Protein AF-A0A953T974-F1 (afdb_monomer)

Secondary structure (DSSP, 8-state):
-EEEEEEESS--HHHHHHHHHHHTTSS-EEEEEEEESS--HHHHHHHHS--TT-EE-

Structure (mmCIF, N/CA/C/O backbone):
data_AF-A0A953T974-F1
#
_entry.id   AF-A0A953T974-F1
#
loop_
_atom_site.group_PDB
_atom_site.id
_atom_site.type_symbol
_atom_site.label_atom_id
_atom_site.label_alt_id
_atom_site.label_comp_id
_atom_site.label_asym_id
_atom_site.label_entity_id
_atom_site.label_seq_id
_atom_site.pdbx_PDB_ins_code
_atom_site.Cartn_x
_atom_site.Cartn_y
_atom_site.Cartn_z
_atom_site.occupancy
_atom_site.B_iso_or_equiv
_atom_site.auth_seq_id
_atom_site.auth_comp_id
_atom_site.auth_asym_id
_atom_site.auth_atom_id
_atom_site.pdbx_PDB_model_num
ATOM 1 N N . MET A 1 1 ? -16.503 1.210 5.581 1.00 79.25 1 MET A N 1
ATOM 2 C CA . MET A 1 1 ? -15.075 0.873 5.398 1.00 79.25 1 MET A CA 1
ATOM 3 C C . MET A 1 1 ? -14.834 0.719 3.909 1.00 79.25 1 MET A C 1
ATOM 5 O O . MET A 1 1 ? -15.601 -0.008 3.287 1.00 79.25 1 MET A O 1
ATOM 9 N N . PHE A 1 2 ? -13.853 1.413 3.337 1.00 92.44 2 PHE A N 1
ATOM 10 C CA . PHE A 1 2 ? -13.559 1.301 1.906 1.00 92.44 2 PH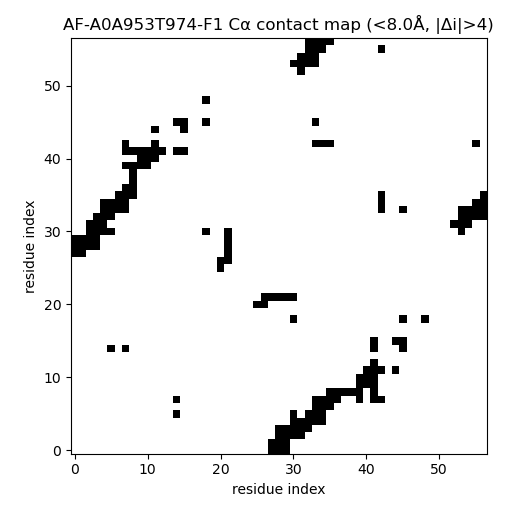E A CA 1
ATOM 11 C C . PHE A 1 2 ? -12.472 0.259 1.643 1.00 92.44 2 PHE A C 1
ATOM 13 O O . PHE A 1 2 ? -11.592 0.029 2.477 1.00 92.44 2 PHE A O 1
ATOM 20 N N . ASN A 1 3 ? -12.545 -0.351 0.464 1.00 95.25 3 ASN A N 1
ATOM 21 C CA . ASN A 1 3 ? -11.531 -1.263 -0.042 1.00 95.25 3 ASN A CA 1
ATOM 22 C C . ASN A 1 3 ? -10.626 -0.507 -1.016 1.00 95.25 3 ASN A C 1
ATOM 24 O O . ASN A 1 3 ? -11.114 0.161 -1.926 1.00 95.25 3 ASN A O 1
ATOM 28 N N . ILE A 1 4 ? -9.316 -0.623 -0.821 1.00 95.25 4 ILE A N 1
ATOM 29 C CA . ILE A 1 4 ? -8.292 0.039 -1.626 1.00 95.25 4 ILE A CA 1
ATOM 30 C C . ILE A 1 4 ? -7.604 -1.009 -2.501 1.00 95.25 4 ILE A C 1
ATOM 32 O O . ILE A 1 4 ? -7.120 -2.032 -2.005 1.00 95.25 4 ILE A O 1
ATOM 36 N N . ALA A 1 5 ? -7.530 -0.718 -3.798 1.00 96.06 5 ALA A N 1
ATOM 37 C CA . ALA A 1 5 ? -6.644 -1.391 -4.736 1.00 96.06 5 ALA A CA 1
ATOM 38 C C . ALA A 1 5 ? -5.487 -0.448 -5.089 1.00 96.06 5 ALA A C 1
ATOM 40 O O . ALA A 1 5 ? -5.717 0.723 -5.388 1.00 96.06 5 ALA A O 1
ATOM 41 N N . VAL A 1 6 ? -4.252 -0.946 -5.051 1.00 96.50 6 VAL A N 1
ATOM 42 C CA . VAL A 1 6 ? -3.056 -0.151 -5.362 1.00 96.50 6 VAL A CA 1
ATOM 43 C C . VAL A 1 6 ? 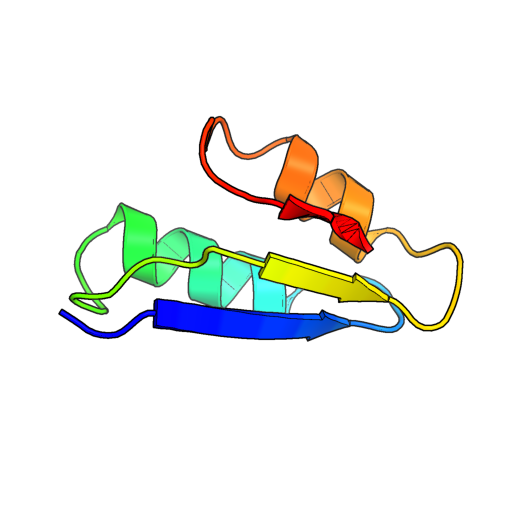-2.381 -0.706 -6.608 1.00 96.50 6 VAL A C 1
ATOM 45 O O . VAL A 1 6 ? -2.056 -1.889 -6.665 1.00 96.50 6 VAL A O 1
ATOM 48 N N . LEU A 1 7 ? -2.148 0.154 -7.598 1.00 97.62 7 LEU A N 1
ATOM 49 C CA . LEU A 1 7 ? -1.381 -0.174 -8.797 1.00 97.62 7 LEU A CA 1
ATOM 50 C C . LEU A 1 7 ? 0.056 0.325 -8.604 1.00 97.62 7 LEU A C 1
ATOM 52 O O . LEU A 1 7 ? 0.271 1.489 -8.260 1.00 97.62 7 LEU A O 1
ATOM 56 N N . VAL A 1 8 ? 1.041 -0.550 -8.789 1.00 97.12 8 VAL A N 1
ATOM 57 C CA . VAL A 1 8 ? 2.462 -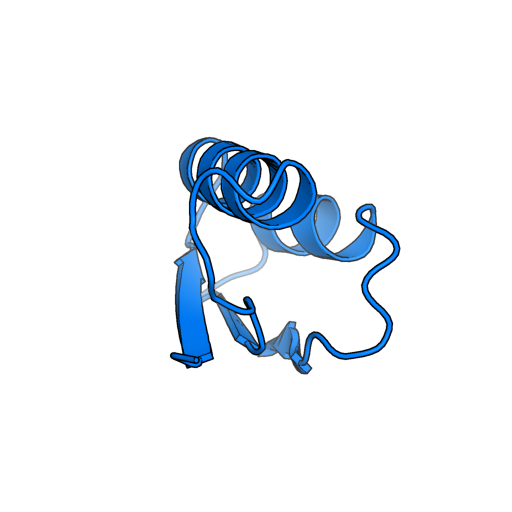0.253 -8.570 1.00 97.12 8 VAL A CA 1
ATOM 58 C C . VAL A 1 8 ? 3.308 -0.780 -9.721 1.00 97.12 8 VAL A C 1
ATOM 60 O O . VAL A 1 8 ? 3.092 -1.883 -10.183 1.00 97.12 8 VAL A O 1
ATOM 63 N N . SER A 1 9 ? 4.319 -0.021 -10.144 1.00 96.56 9 SER A N 1
ATOM 64 C CA . SER A 1 9 ? 5.197 -0.403 -11.268 1.00 96.56 9 SER A CA 1
ATOM 65 C C . SER A 1 9 ? 6.689 -0.370 -10.907 1.00 96.56 9 SER A C 1
ATOM 67 O O . SER A 1 9 ? 7.558 -0.428 -11.775 1.00 96.56 9 SER A O 1
ATOM 69 N N . GLY A 1 10 ? 7.043 -0.206 -9.630 1.00 96.50 10 GLY A N 1
ATOM 70 C CA . GLY A 1 10 ? 8.424 0.073 -9.215 1.00 96.50 10 GLY A CA 1
ATOM 71 C C . GLY A 1 10 ? 8.698 -0.227 -7.743 1.00 96.50 10 GLY A C 1
ATOM 72 O O . GLY A 1 10 ? 8.266 -1.251 -7.222 1.00 96.50 10 GLY A O 1
ATOM 73 N N . ASN A 1 11 ? 9.421 0.669 -7.063 1.00 97.06 11 ASN A N 1
ATOM 74 C CA . ASN A 1 11 ? 9.860 0.466 -5.674 1.00 97.06 11 ASN A CA 1
ATOM 75 C C . ASN A 1 11 ? 8.720 0.372 -4.649 1.00 97.06 11 ASN A C 1
ATOM 77 O O . ASN A 1 11 ? 8.903 -0.245 -3.601 1.00 97.06 11 ASN A O 1
ATOM 81 N N . GLY A 1 12 ? 7.565 0.983 -4.928 1.00 95.81 12 GLY A N 1
ATOM 82 C CA . GLY A 1 12 ? 6.390 0.901 -4.058 1.00 95.81 12 GLY A CA 1
ATOM 83 C C . GLY A 1 12 ? 6.522 1.640 -2.721 1.00 95.81 12 GLY A C 1
ATOM 84 O O . GLY A 1 12 ? 5.924 1.210 -1.743 1.00 95.81 12 GLY A O 1
ATOM 85 N N . THR A 1 13 ? 7.273 2.743 -2.650 1.00 97.06 13 THR A N 1
ATOM 86 C CA . THR A 1 13 ? 7.374 3.562 -1.422 1.00 97.06 13 THR A CA 1
ATOM 87 C C . THR A 1 13 ? 6.031 4.186 -1.027 1.00 97.06 13 THR A C 1
ATOM 89 O O . THR A 1 13 ? 5.671 4.169 0.144 1.00 97.06 13 THR A O 1
ATOM 92 N N . ASN A 1 14 ? 5.230 4.642 -1.997 1.00 96.50 14 ASN A N 1
ATOM 93 C CA . ASN A 1 14 ? 3.865 5.118 -1.732 1.00 96.50 14 ASN A CA 1
ATOM 94 C C . ASN A 1 14 ? 2.932 3.985 -1.282 1.00 96.50 14 ASN A C 1
ATOM 96 O O . ASN A 1 14 ? 2.111 4.177 -0.393 1.00 96.50 14 ASN A O 1
ATOM 100 N N . LEU A 1 15 ? 3.082 2.787 -1.856 1.00 96.00 15 LEU A N 1
ATOM 101 C CA . LEU A 1 15 ? 2.361 1.592 -1.410 1.00 96.00 15 LEU A CA 1
ATOM 102 C C . LEU A 1 15 ? 2.693 1.272 0.054 1.00 96.00 15 LEU A C 1
ATOM 104 O O . LEU A 1 15 ? 1.790 1.015 0.841 1.00 96.00 15 LEU A O 1
ATOM 108 N N . GLU A 1 16 ? 3.967 1.343 0.441 1.00 95.38 16 GLU A N 1
ATOM 109 C CA . GLU A 1 16 ? 4.388 1.170 1.833 1.00 95.38 16 GLU A CA 1
ATOM 110 C C . GLU A 1 16 ? 3.790 2.235 2.762 1.00 95.38 16 GLU A C 1
ATOM 112 O O . GLU A 1 16 ? 3.301 1.887 3.835 1.00 95.38 16 GLU A O 1
ATOM 117 N N .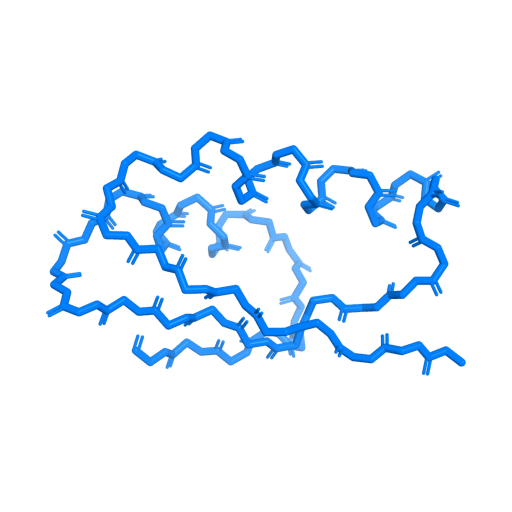 ALA A 1 17 ? 3.754 3.503 2.344 1.00 96.38 17 ALA A N 1
ATOM 118 C CA . ALA A 1 17 ? 3.116 4.568 3.116 1.00 96.38 17 ALA A CA 1
ATOM 119 C C . ALA A 1 17 ? 1.613 4.307 3.333 1.00 96.38 17 ALA A C 1
ATOM 121 O O . ALA A 1 17 ? 1.139 4.402 4.463 1.00 96.38 17 ALA A O 1
ATOM 122 N N . ILE A 1 18 ? 0.885 3.901 2.286 1.00 95.19 18 ILE A N 1
ATOM 123 C CA . ILE A 1 18 ? -0.546 3.560 2.373 1.00 95.19 18 ILE A CA 1
ATOM 124 C C . ILE A 1 18 ? -0.766 2.362 3.302 1.00 95.19 18 ILE A C 1
ATOM 126 O O . ILE A 1 18 ? -1.641 2.404 4.165 1.00 95.19 18 ILE A O 1
ATOM 130 N N . LEU A 1 19 ? 0.033 1.300 3.154 1.00 93.88 19 LEU A N 1
ATOM 131 C CA . LEU A 1 19 ? -0.055 0.114 4.010 1.00 93.88 19 LEU A CA 1
ATOM 132 C C . LEU A 1 19 ? 0.195 0.465 5.481 1.00 93.88 19 LEU A C 1
ATOM 134 O O . LEU A 1 19 ? -0.540 -0.005 6.344 1.00 93.88 19 LEU A O 1
ATOM 138 N N . ASN A 1 20 ? 1.190 1.312 5.760 1.00 94.38 20 ASN A N 1
ATOM 139 C CA . ASN A 1 20 ? 1.488 1.780 7.113 1.00 94.38 20 ASN A CA 1
ATOM 140 C C . ASN A 1 20 ? 0.348 2.627 7.694 1.00 94.38 20 ASN A C 1
ATOM 142 O O . ASN A 1 20 ? -0.002 2.448 8.855 1.00 94.38 20 ASN A O 1
ATOM 146 N N . ALA A 1 21 ? -0.236 3.531 6.907 1.00 95.19 21 ALA A N 1
ATOM 147 C CA . ALA A 1 21 ? -1.333 4.383 7.359 1.00 95.19 21 ALA A CA 1
ATOM 148 C C . ALA A 1 21 ? -2.610 3.571 7.653 1.00 95.19 21 ALA A C 1
ATOM 150 O O . ALA A 1 21 ? -3.314 3.846 8.620 1.00 95.19 21 ALA A O 1
ATOM 151 N N . VAL A 1 22 ? -2.880 2.524 6.864 1.00 93.25 22 VAL A N 1
ATOM 152 C CA . VAL A 1 22 ? -3.963 1.566 7.142 1.00 93.25 22 VAL A CA 1
ATOM 153 C C . VAL A 1 22 ? -3.674 0.740 8.401 1.00 93.25 22 VAL A C 1
ATOM 155 O O . VAL A 1 22 ? -4.558 0.569 9.232 1.00 93.25 22 VAL A O 1
ATOM 158 N N . GLU A 1 23 ? -2.444 0.252 8.579 1.00 91.44 23 GLU A N 1
ATOM 159 C CA . GLU A 1 23 ? -2.042 -0.527 9.764 1.00 91.44 23 GLU A CA 1
ATOM 160 C C . GLU A 1 23 ? -2.128 0.290 11.064 1.00 91.44 23 GLU A C 1
ATOM 162 O 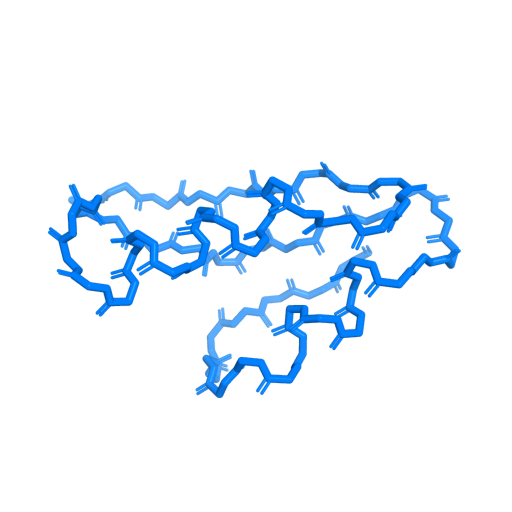O . GLU A 1 23 ? -2.471 -0.251 12.112 1.00 91.44 23 GLU A O 1
ATOM 167 N N . LYS A 1 24 ? -1.863 1.598 10.987 1.00 94.81 24 LYS A N 1
ATOM 168 C CA . LYS A 1 24 ? -1.980 2.545 12.106 1.00 94.81 24 LYS A CA 1
ATOM 169 C C . LYS A 1 24 ? -3.394 3.100 12.321 1.00 94.81 24 LYS A C 1
ATOM 171 O O . LYS A 1 24 ? -3.567 3.954 13.184 1.00 94.81 24 LYS A O 1
ATOM 176 N N . ASP A 1 25 ? -4.381 2.659 11.540 1.00 93.44 25 ASP A N 1
ATOM 177 C CA . ASP A 1 25 ? -5.757 3.186 11.532 1.00 93.44 25 ASP A CA 1
ATOM 178 C C . ASP A 1 25 ? -5.860 4.703 11.231 1.00 93.44 25 ASP A C 1
ATOM 180 O O . ASP A 1 25 ? -6.892 5.333 11.462 1.00 93.44 25 ASP A O 1
ATOM 184 N N . GLU A 1 26 ? -4.810 5.302 10.650 1.00 96.88 26 GLU A N 1
ATOM 185 C CA . GLU A 1 26 ? -4.823 6.681 10.129 1.00 96.88 26 GLU A CA 1
ATOM 186 C C . GLU A 1 26 ? -5.752 6.780 8.907 1.00 96.88 26 GLU A C 1
ATOM 188 O O . GLU A 1 26 ? -6.424 7.788 8.685 1.00 96.88 26 GLU A O 1
ATOM 193 N N . ILE A 1 27 ? -5.825 5.694 8.131 1.00 94.06 27 ILE A N 1
ATOM 194 C CA . ILE A 1 27 ? -6.791 5.505 7.052 1.00 94.06 27 ILE A CA 1
ATOM 195 C C . ILE A 1 27 ? -7.701 4.339 7.440 1.00 94.06 27 ILE A C 1
ATOM 197 O O . ILE A 1 27 ? -7.308 3.179 7.327 1.00 94.06 27 ILE A O 1
ATOM 201 N N . LYS A 1 28 ? -8.950 4.641 7.821 1.00 95.12 28 LYS A N 1
ATOM 202 C CA . LYS A 1 28 ? -9.990 3.649 8.170 1.00 95.12 28 LYS A CA 1
ATOM 203 C C . LYS A 1 28 ? -10.500 2.888 6.941 1.00 95.12 28 LYS A C 1
ATOM 205 O O . LYS A 1 28 ? -11.619 3.096 6.459 1.00 95.12 28 LYS A O 1
ATOM 210 N N . SER A 1 29 ? -9.641 2.065 6.355 1.00 94.50 29 SER A N 1
ATOM 211 C CA . SER A 1 29 ? -9.871 1.295 5.127 1.00 94.50 29 SER A CA 1
ATOM 212 C C . SER A 1 29 ? -9.048 0.007 5.140 1.00 94.50 29 SER A C 1
ATOM 214 O O . SER A 1 29 ? -8.314 -0.258 6.084 1.00 94.50 29 SER A O 1
ATOM 216 N N . LYS A 1 30 ? -9.167 -0.815 4.093 1.00 93.69 30 LYS A N 1
ATOM 217 C CA . LYS A 1 30 ? -8.334 -2.012 3.909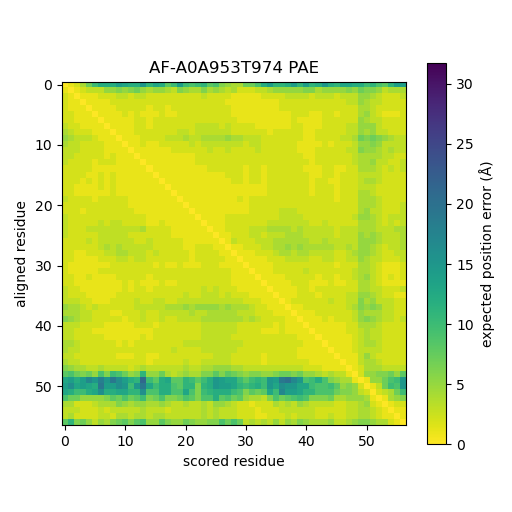 1.00 93.69 30 LYS A CA 1
ATOM 218 C C . LYS A 1 30 ? -7.726 -2.027 2.514 1.00 93.69 30 LYS A C 1
ATOM 220 O O . LYS A 1 30 ? -8.447 -1.855 1.534 1.00 93.69 30 LYS A O 1
ATOM 225 N N . VAL A 1 31 ? -6.421 -2.274 2.411 1.00 94.56 31 VAL A N 1
ATOM 226 C CA . VAL A 1 31 ? -5.800 -2.635 1.128 1.00 94.56 31 VAL A CA 1
ATOM 227 C C . VAL A 1 31 ? -6.116 -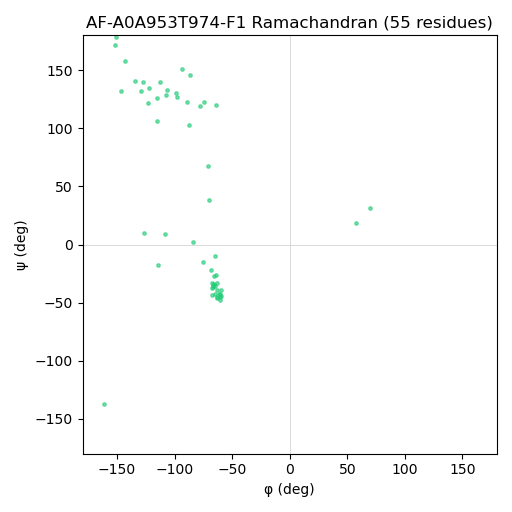4.101 0.871 1.00 94.56 31 VAL A C 1
ATOM 229 O O . VAL A 1 31 ? -5.747 -4.947 1.678 1.00 94.56 31 VAL A O 1
ATOM 232 N N . VAL A 1 32 ? -6.821 -4.388 -0.221 1.00 95.56 32 VAL A N 1
ATOM 233 C CA . VAL A 1 32 ? -7.293 -5.749 -0.550 1.00 95.56 32 VAL A CA 1
ATOM 234 C C . VAL A 1 32 ? -6.647 -6.311 -1.813 1.00 95.56 32 VAL A C 1
ATOM 236 O O . VAL A 1 32 ? -6.679 -7.519 -2.037 1.00 95.56 32 VAL A O 1
ATOM 239 N N . LEU A 1 33 ? -6.058 -5.443 -2.641 1.00 95.62 33 LEU A N 1
ATOM 240 C CA . LEU A 1 33 ? -5.465 -5.809 -3.920 1.00 95.62 33 LEU A CA 1
ATOM 241 C C . LEU A 1 33 ? -4.251 -4.930 -4.220 1.00 95.62 33 LEU A C 1
ATOM 243 O O . LEU A 1 33 ? -4.326 -3.703 -4.128 1.00 95.62 33 LEU A O 1
ATOM 247 N N . VAL A 1 34 ? -3.151 -5.557 -4.625 1.00 96.56 34 VAL A N 1
ATOM 248 C CA . VAL A 1 34 ? -1.991 -4.868 -5.198 1.00 96.56 34 VAL A CA 1
ATOM 249 C C . VAL A 1 34 ? -1.723 -5.449 -6.582 1.00 96.56 34 VAL A C 1
ATOM 251 O O . VAL A 1 34 ? -1.518 -6.654 -6.713 1.00 96.56 34 VAL A O 1
ATOM 254 N N . ILE A 1 35 ? -1.747 -4.595 -7.605 1.00 96.62 35 ILE A N 1
ATOM 255 C CA . ILE A 1 35 ? -1.526 -4.979 -9.004 1.00 96.62 35 ILE A CA 1
ATOM 256 C C . ILE A 1 35 ? -0.218 -4.369 -9.496 1.00 96.62 35 ILE A C 1
ATOM 258 O O . ILE A 1 35 ? 0.052 -3.198 -9.218 1.00 96.62 35 ILE A O 1
ATOM 262 N N . SER A 1 36 ? 0.555 -5.124 -10.267 1.00 97.19 36 SER A N 1
ATOM 263 C CA . SER A 1 36 ? 1.714 -4.609 -10.986 1.00 97.19 36 SER A CA 1
ATOM 264 C C . SER A 1 36 ? 1.677 -4.961 -12.467 1.00 97.19 36 SER A C 1
ATOM 266 O O . SER A 1 36 ? 1.339 -6.073 -12.851 1.00 97.19 36 SER A O 1
ATOM 268 N N . ASP A 1 37 ? 2.068 -4.014 -13.319 1.00 97.25 37 ASP A N 1
ATOM 269 C CA . ASP A 1 37 ? 2.216 -4.227 -14.766 1.00 97.25 37 ASP A CA 1
ATOM 270 C C . ASP A 1 37 ? 3.485 -5.026 -15.118 1.00 97.25 37 ASP A C 1
ATOM 272 O O . ASP A 1 37 ? 3.632 -5.520 -16.234 1.00 97.25 37 ASP A O 1
ATOM 276 N N . ARG A 1 38 ? 4.423 -5.151 -14.171 1.00 94.50 38 ARG A N 1
ATOM 277 C CA . ARG A 1 38 ? 5.713 -5.839 -14.341 1.00 94.50 38 ARG A CA 1
ATOM 278 C C . ARG A 1 38 ? 6.238 -6.421 -13.034 1.00 94.50 38 ARG A C 1
ATOM 280 O O . ARG A 1 38 ? 5.734 -6.122 -11.957 1.00 94.50 38 ARG A O 1
ATOM 287 N N . LYS A 1 39 ? 7.309 -7.216 -13.075 1.00 94.19 39 LYS A N 1
ATOM 288 C CA . LYS A 1 39 ? 8.001 -7.618 -11.838 1.00 94.19 39 LYS A CA 1
ATOM 289 C C . LYS A 1 39 ? 8.598 -6.375 -11.170 1.00 94.19 39 LYS A C 1
ATOM 291 O O . LYS A 1 39 ? 9.417 -5.690 -11.776 1.00 94.19 39 LYS A O 1
ATOM 296 N N . CYS A 1 40 ? 8.187 -6.071 -9.941 1.00 96.06 40 CYS A N 1
ATOM 297 C CA . CYS A 1 40 ? 8.667 -4.899 -9.215 1.00 96.06 40 CYS A CA 1
ATOM 298 C C . CYS A 1 40 ? 8.832 -5.175 -7.716 1.00 96.06 40 CYS A C 1
ATOM 300 O O . CYS A 1 40 ? 8.207 -6.075 -7.154 1.00 96.06 40 CYS A O 1
ATOM 302 N N . TYR A 1 41 ? 9.669 -4.371 -7.056 1.00 95.88 41 TYR A N 1
ATOM 303 C CA . TYR A 1 41 ? 9.938 -4.514 -5.624 1.00 95.88 41 TYR A CA 1
ATOM 304 C C . TYR A 1 41 ? 8.726 -4.153 -4.746 1.00 95.88 41 TYR A C 1
ATOM 306 O O . TYR A 1 41 ? 8.610 -4.634 -3.620 1.00 95.88 41 TYR A O 1
ATOM 314 N N . GLY A 1 42 ? 7.785 -3.355 -5.264 1.00 95.62 42 GLY A N 1
ATOM 315 C CA . GLY A 1 42 ? 6.553 -2.995 -4.563 1.00 95.62 42 GLY A CA 1
ATOM 316 C C . GLY A 1 42 ? 5.686 -4.201 -4.188 1.00 95.62 42 GLY A C 1
ATOM 317 O O . GLY A 1 42 ? 5.166 -4.249 -3.075 1.00 95.62 42 GLY A O 1
ATOM 318 N N . ILE A 1 43 ? 5.591 -5.210 -5.062 1.00 94.38 43 ILE A N 1
ATOM 319 C CA . ILE A 1 43 ? 4.863 -6.456 -4.765 1.00 94.38 43 ILE A CA 1
ATOM 320 C C . ILE A 1 43 ? 5.516 -7.199 -3.596 1.00 94.38 43 ILE A C 1
ATOM 322 O O . ILE A 1 43 ? 4.832 -7.604 -2.658 1.00 94.38 43 ILE A O 1
ATOM 326 N N . GLU A 1 44 ? 6.845 -7.317 -3.602 1.00 92.88 44 GLU A N 1
ATOM 327 C CA . GLU A 1 44 ? 7.586 -7.968 -2.518 1.00 92.88 44 GLU A CA 1
ATOM 328 C C . GLU A 1 44 ? 7.459 -7.202 -1.193 1.00 92.88 44 GLU A C 1
ATOM 330 O O . GLU A 1 44 ? 7.321 -7.816 -0.135 1.00 92.88 44 GLU A O 1
ATOM 335 N N . ARG A 1 45 ? 7.414 -5.861 -1.227 1.00 92.94 45 ARG A N 1
ATOM 336 C CA . ARG A 1 45 ? 7.091 -5.050 -0.039 1.00 92.94 45 ARG A CA 1
ATOM 337 C C . ARG A 1 45 ? 5.701 -5.353 0.510 1.00 92.94 45 ARG A C 1
ATOM 339 O O . ARG A 1 45 ? 5.568 -5.549 1.715 1.00 92.94 45 ARG A O 1
ATOM 346 N N . ALA A 1 46 ? 4.682 -5.400 -0.345 1.00 93.31 46 ALA A N 1
ATOM 347 C CA . ALA A 1 46 ? 3.323 -5.675 0.107 1.00 93.31 46 ALA A CA 1
ATOM 348 C C . ALA A 1 46 ? 3.162 -7.102 0.654 1.00 93.31 46 ALA A C 1
ATOM 350 O O . ALA A 1 46 ? 2.475 -7.276 1.654 1.00 93.31 46 ALA A O 1
ATOM 351 N N . LYS A 1 47 ? 3.862 -8.098 0.095 1.00 91.56 47 LYS A N 1
ATOM 352 C CA . LYS A 1 47 ? 3.896 -9.468 0.642 1.00 91.56 47 LYS A CA 1
ATOM 353 C C . LYS A 1 47 ? 4.575 -9.568 2.012 1.00 91.56 47 LYS A C 1
ATOM 355 O O . LYS A 1 47 ? 4.186 -10.401 2.824 1.00 91.56 47 LYS A O 1
ATOM 360 N N . LYS A 1 48 ? 5.599 -8.745 2.281 1.00 89.94 48 LYS A N 1
ATOM 361 C CA . LYS A 1 48 ? 6.281 -8.713 3.593 1.00 89.94 48 LYS A CA 1
ATOM 362 C C . LYS A 1 48 ? 5.363 -8.226 4.714 1.00 89.94 48 LYS A C 1
ATOM 364 O O . LYS A 1 48 ? 5.569 -8.589 5.872 1.00 89.94 48 LYS A O 1
ATOM 369 N N . LYS A 1 49 ? 4.357 -7.410 4.394 1.00 81.56 49 LYS A N 1
ATOM 370 C CA . LYS A 1 49 ? 3.327 -7.007 5.351 1.00 81.56 49 LYS A CA 1
ATOM 371 C C . LYS A 1 49 ? 2.376 -8.190 5.562 1.00 81.56 49 LYS A C 1
ATOM 373 O O . LYS A 1 49 ? 1.802 -8.704 4.611 1.00 81.56 49 LYS A O 1
ATOM 378 N N . ARG A 1 50 ? 2.222 -8.638 6.814 1.00 63.06 50 ARG A N 1
ATOM 379 C CA . ARG A 1 50 ? 1.461 -9.840 7.231 1.00 63.06 50 ARG A CA 1
ATOM 380 C C . ARG A 1 50 ? -0.071 -9.707 7.086 1.00 63.06 50 ARG A C 1
ATOM 382 O O . ARG A 1 50 ? -0.820 -10.209 7.922 1.00 63.06 50 ARG A O 1
ATOM 389 N N . ASN A 1 51 ? -0.554 -9.068 6.028 1.00 65.25 51 ASN A N 1
ATOM 390 C CA . ASN A 1 51 ? -1.980 -8.980 5.740 1.00 65.25 51 ASN A CA 1
ATOM 391 C C . ASN A 1 51 ? -2.397 -10.199 4.919 1.00 65.25 51 ASN A C 1
ATOM 393 O O . ASN A 1 51 ? -2.139 -10.280 3.721 1.00 65.25 51 ASN A O 1
ATOM 397 N N . ARG A 1 52 ? -3.042 -11.158 5.592 1.00 66.88 52 ARG A N 1
ATOM 398 C CA . ARG A 1 52 ? -3.507 -12.424 4.998 1.00 66.88 52 ARG A CA 1
ATOM 399 C C . ARG A 1 52 ? -4.595 -12.248 3.927 1.00 66.88 52 ARG A C 1
ATOM 401 O O . ARG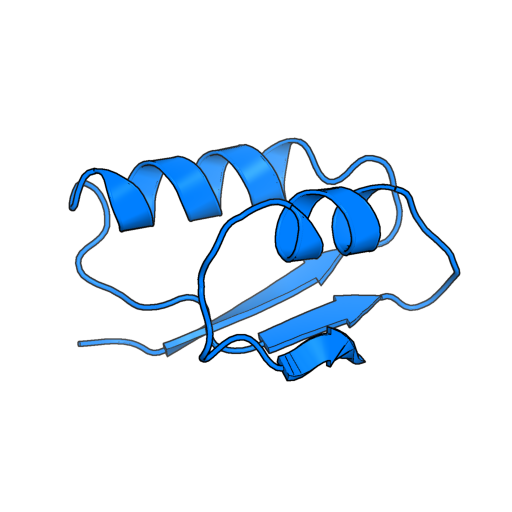 A 1 52 ? -4.870 -13.199 3.209 1.00 66.88 52 ARG A O 1
ATOM 408 N N . ASP A 1 53 ? -5.139 -11.040 3.788 1.00 80.88 53 ASP A N 1
ATOM 409 C CA . ASP A 1 53 ? -6.290 -10.742 2.928 1.00 80.88 53 ASP A CA 1
ATOM 410 C C . ASP A 1 53 ? -5.927 -9.939 1.657 1.00 80.88 53 ASP A C 1
ATOM 412 O O . ASP A 1 53 ? -6.818 -9.462 0.952 1.00 80.88 53 ASP A O 1
ATOM 416 N N . ILE A 1 54 ? -4.632 -9.751 1.353 1.00 89.38 54 ILE A N 1
ATOM 417 C CA . ILE A 1 54 ? -4.199 -9.030 0.144 1.00 89.38 54 ILE A CA 1
ATOM 418 C C . ILE A 1 54 ? -4.056 -9.999 -1.029 1.00 89.38 54 ILE A C 1
ATOM 420 O O . ILE A 1 54 ? -3.261 -10.937 -0.993 1.00 89.38 54 ILE A O 1
ATOM 424 N N . HIS A 1 55 ? -4.783 -9.711 -2.104 1.00 91.06 55 HIS A N 1
ATOM 425 C CA . HIS A 1 55 ? -4.623 -10.370 -3.393 1.00 91.06 55 HIS A CA 1
ATOM 426 C C . HIS A 1 55 ? -3.529 -9.664 -4.204 1.00 91.06 55 HIS A C 1
ATOM 428 O O . HIS A 1 55 ? -3.384 -8.441 -4.138 1.00 91.06 55 HIS A O 1
ATOM 434 N N . PHE A 1 56 ? -2.771 -10.422 -4.996 1.00 89.69 56 PHE A N 1
ATOM 435 C CA . PHE A 1 56 ? -1.693 -9.899 -5.838 1.00 89.69 56 PHE A CA 1
ATOM 436 C C . PHE A 1 56 ? -1.952 -10.256 -7.301 1.00 89.69 56 PHE A C 1
ATOM 438 O O . PHE A 1 56 ? -2.293 -11.407 -7.584 1.00 89.69 56 PHE A O 1
ATOM 445 N N . ARG A 1 57 ? -1.786 -9.292 -8.213 1.00 85.62 57 ARG A N 1
ATOM 446 C CA . ARG A 1 57 ? -1.908 -9.502 -9.663 1.00 85.62 57 ARG A CA 1
ATOM 447 C C . ARG A 1 57 ? -0.773 -8.844 -10.436 1.00 85.62 57 ARG A C 1
ATOM 449 O O . ARG A 1 57 ? -0.290 -7.783 -9.988 1.00 85.62 57 ARG A O 1
#

Radius of gyration: 10.35 Å; Cα contacts (8 Å, |Δi|>4): 88; chains: 1; bounding box: 25×19×27 Å

Mean predicted aligned error: 2.95 Å

Nearest PDB structures (foldseek):
  3auf-assembly1_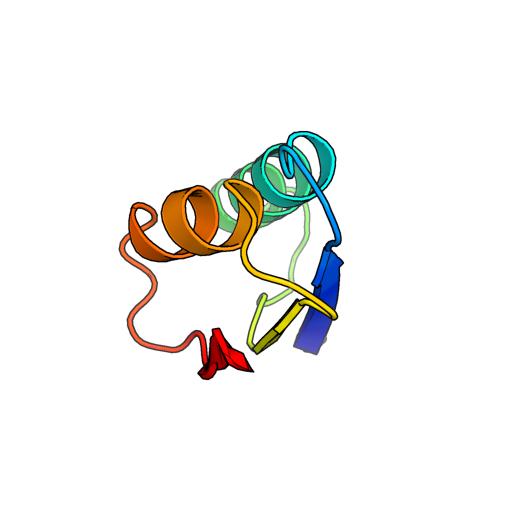A-2  TM=8.788E-01  e=1.756E-04  Symbiobacterium toebii
  2gar-assembly1_A  TM=8.905E-01  e=2.314E-04  Escherichia coli
  3gar-assembly1_A-2  TM=8.850E-01  e=3.268E-04  Escherichia coli
  1gar-assembly1_A  TM=8.895E-01  e=9.203E-04  Escherichia coli
  1c2t-assembly1_A  TM=8.835E-01  e=1.213E-03  Escherichia coli

Solvent-accessible surface area (backbone atoms only — not comparable to full-atom values): 3345 Å² total; per-residue (Å²): 124,53,80,39,74,47,80,40,78,37,74,30,65,66,57,50,51,52,54,50,32,34,76,68,58,76,38,76,46,42,73,41,35,42,37,39,91,53,96,38,55,22,60,58,54,56,65,70,46,89,60,91,68,53,44,79,83

pLDDT: mean 92.29, std 7.5, range [63.06, 97.62]

Foldseek 3Di:
DEEDEAEDAEQQPVVLVVVVCVVVCVPVYYHQEYEYPDDYNNQVSVVVPPDPRYDYD

Sequence (57 aa):
MFNIAVLVSGNGTNLEAILNAVEKDEIKSKVVLVISDRKCYGIERAKKKRNRDIHFR